Protein AF-A0A451C1B7-F1 (afdb_monomer_lite)

pLDDT: mean 84.0, std 18.1, range [36.78, 98.06]

Structure (mmCIF, N/CA/C/O backbone):
data_AF-A0A451C1B7-F1
#
_entry.id   AF-A0A451C1B7-F1
#
loop_
_atom_site.group_PDB
_atom_site.id
_atom_site.type_symbol
_atom_site.label_atom_id
_atom_site.label_alt_id
_atom_site.label_comp_id
_atom_site.label_asym_id
_atom_site.label_entity_id
_atom_site.label_seq_id
_atom_site.pdbx_PDB_ins_code
_atom_site.Cartn_x
_atom_site.Cartn_y
_atom_site.Cartn_z
_atom_site.occupancy
_atom_site.B_iso_or_equiv
_atom_site.auth_seq_id
_atom_site.auth_comp_id
_atom_site.auth_asym_id
_atom_site.auth_atom_id
_atom_site.pdbx_PDB_model_num
ATOM 1 N N . MET A 1 1 ? -14.399 28.703 -7.011 1.00 40.03 1 MET A N 1
ATOM 2 C CA . MET A 1 1 ? -15.039 27.375 -6.939 1.00 40.03 1 MET A CA 1
ATOM 3 C C . MET A 1 1 ? -14.483 26.691 -5.705 1.00 40.03 1 MET A C 1
ATOM 5 O O . MET A 1 1 ? -13.293 26.418 -5.667 1.00 40.03 1 MET A O 1
ATOM 9 N N . THR A 1 2 ? -15.278 26.561 -4.648 1.00 43.47 2 THR A N 1
ATOM 10 C CA . THR A 1 2 ? -14.879 25.839 -3.434 1.00 43.47 2 THR A CA 1
ATOM 11 C C . THR A 1 2 ? -14.867 24.351 -3.758 1.00 43.47 2 THR A C 1
ATOM 13 O O . THR A 1 2 ? -15.868 23.850 -4.271 1.00 43.47 2 THR A O 1
ATOM 16 N N . ASN A 1 3 ? -13.749 23.661 -3.511 1.00 38.38 3 ASN A N 1
ATOM 17 C CA . ASN A 1 3 ? -13.712 22.203 -3.616 1.00 38.38 3 ASN A CA 1
ATOM 18 C C . ASN A 1 3 ? -14.872 21.617 -2.794 1.00 38.38 3 ASN A C 1
ATOM 20 O O . ASN A 1 3 ? -15.119 22.114 -1.688 1.00 38.38 3 ASN A O 1
ATOM 24 N N . PRO A 1 4 ? -15.593 20.607 -3.313 1.00 42.19 4 PRO A N 1
ATOM 25 C CA . PRO A 1 4 ? -16.589 19.911 -2.513 1.00 42.19 4 PRO A CA 1
ATOM 26 C C . PRO A 1 4 ? -15.931 19.397 -1.221 1.00 42.19 4 PRO A C 1
ATOM 28 O O . PRO A 1 4 ? -14.723 19.124 -1.221 1.00 42.19 4 PRO A O 1
ATOM 31 N N . PRO A 1 5 ? -16.680 19.305 -0.107 1.00 51.19 5 PRO A N 1
ATOM 32 C CA . PRO A 1 5 ? -16.143 18.755 1.130 1.00 51.19 5 PRO A CA 1
ATOM 33 C C . PRO A 1 5 ? -15.523 17.386 0.837 1.00 51.19 5 PRO A C 1
ATOM 35 O O . PRO A 1 5 ? -16.134 16.562 0.159 1.00 51.19 5 PRO A O 1
ATOM 38 N N . LYS A 1 6 ? -14.287 17.175 1.304 1.00 56.12 6 LYS A N 1
ATOM 39 C CA . LYS A 1 6 ? -13.579 15.897 1.172 1.00 56.12 6 LYS A CA 1
ATOM 40 C C . LYS A 1 6 ? -14.436 14.828 1.848 1.00 56.12 6 LYS A C 1
ATOM 42 O O . LYS A 1 6 ? -14.546 14.814 3.073 1.00 56.12 6 LYS A O 1
ATOM 47 N N . GLU A 1 7 ? -15.083 13.982 1.059 1.00 62.75 7 GLU A N 1
ATOM 48 C CA . GLU A 1 7 ? -15.803 12.833 1.587 1.00 62.75 7 GLU A CA 1
ATOM 49 C C . GLU A 1 7 ? -14.757 11.845 2.104 1.00 62.75 7 GLU A C 1
ATOM 51 O O . GLU A 1 7 ? -13.840 11.455 1.375 1.00 62.75 7 GLU A O 1
ATOM 56 N N . PHE A 1 8 ? -14.820 11.519 3.396 1.00 66.81 8 PHE A N 1
ATOM 57 C CA . PHE A 1 8 ? -13.873 10.573 3.963 1.00 66.81 8 PHE A CA 1
ATOM 58 C C . PHE A 1 8 ? -14.128 9.183 3.368 1.00 66.81 8 PHE A C 1
ATOM 60 O O . PHE A 1 8 ? -15.283 8.777 3.228 1.00 66.81 8 PHE A O 1
ATOM 67 N N . PRO A 1 9 ? -13.068 8.434 3.045 1.00 79.56 9 PRO A N 1
ATOM 68 C CA . PRO A 1 9 ? -13.206 7.093 2.511 1.00 79.56 9 PRO A CA 1
ATOM 69 C C . PRO A 1 9 ? -13.891 6.194 3.540 1.00 79.56 9 PRO A C 1
ATOM 71 O O . PRO A 1 9 ? -13.571 6.223 4.732 1.00 79.56 9 PRO A O 1
ATOM 74 N N . SER A 1 10 ? -14.847 5.393 3.076 1.00 90.50 10 S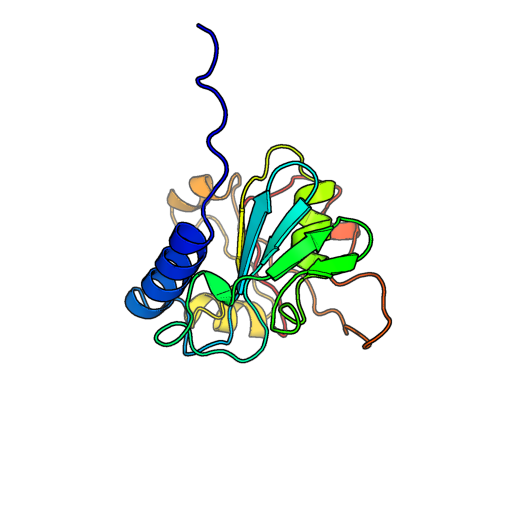ER A N 1
ATOM 75 C CA . SER A 1 10 ? -15.562 4.441 3.921 1.00 90.50 10 SER A CA 1
ATOM 76 C C . SER A 1 10 ? -14.743 3.165 4.118 1.00 90.50 10 SER A C 1
ATOM 78 O O . SER A 1 10 ? -13.900 2.810 3.287 1.00 90.50 10 SER A O 1
ATOM 80 N N . LYS A 1 11 ? -15.005 2.426 5.199 1.00 95.69 11 LYS A N 1
ATOM 81 C CA . LYS A 1 11 ? -14.371 1.117 5.433 1.00 95.69 11 LYS A CA 1
ATOM 82 C C . LYS A 1 11 ? -14.717 0.128 4.314 1.00 95.69 11 LYS A C 1
ATOM 84 O O . LYS A 1 11 ? -13.882 -0.681 3.921 1.00 95.69 11 LYS A O 1
ATOM 89 N N . GLU A 1 12 ? -15.910 0.248 3.744 1.00 96.31 12 GLU A N 1
ATOM 90 C CA . GLU A 1 12 ? -16.381 -0.515 2.592 1.00 96.31 12 GLU A CA 1
ATOM 91 C C . GLU A 1 12 ? -15.508 -0.266 1.355 1.00 96.31 12 GLU A C 1
ATOM 93 O O . GLU A 1 12 ? -15.138 -1.220 0.672 1.00 96.31 12 GLU A O 1
ATOM 98 N N . SER A 1 13 ? -15.107 0.985 1.101 1.00 95.44 13 SER A N 1
ATOM 99 C CA . SER A 1 13 ? -14.241 1.327 -0.039 1.00 95.44 13 SER A CA 1
ATOM 100 C C . SER A 1 13 ? -12.846 0.692 0.062 1.00 95.44 13 SER A C 1
ATOM 102 O O . SER A 1 13 ? -12.268 0.274 -0.948 1.00 95.44 13 SER A O 1
ATOM 104 N N . VAL A 1 14 ? -12.321 0.540 1.286 1.00 96.75 14 VAL A N 1
ATOM 105 C CA . VAL A 1 14 ? -11.053 -0.159 1.547 1.00 96.75 14 VAL A CA 1
ATOM 106 C C . VAL A 1 14 ? -11.196 -1.642 1.200 1.00 96.75 14 VAL A C 1
ATOM 108 O O . VAL A 1 14 ? -10.388 -2.178 0.441 1.00 96.75 14 VAL A O 1
ATOM 111 N N . VAL A 1 15 ? -12.262 -2.291 1.681 1.00 97.06 15 VAL A N 1
ATOM 112 C CA . VAL A 1 15 ? -12.557 -3.702 1.378 1.00 97.06 15 VAL A CA 1
ATOM 113 C C . VAL A 1 15 ? -12.736 -3.925 -0.125 1.00 97.06 15 VAL A C 1
ATOM 115 O O . VAL A 1 15 ? -12.184 -4.874 -0.688 1.00 97.06 15 VAL A O 1
ATOM 118 N N . GLU A 1 16 ? -13.474 -3.046 -0.803 1.00 96.50 16 GLU A N 1
ATOM 119 C CA . GLU A 1 16 ? -13.674 -3.132 -2.249 1.00 96.50 16 GLU A CA 1
ATOM 120 C C . GLU A 1 16 ? -12.350 -3.019 -3.014 1.00 96.50 16 GLU A C 1
ATOM 122 O O . GLU A 1 16 ? -12.102 -3.804 -3.936 1.00 96.50 16 GLU A O 1
ATOM 127 N N . THR A 1 17 ? -11.476 -2.097 -2.600 1.00 96.38 17 THR A N 1
ATOM 128 C CA . THR A 1 17 ? -10.144 -1.913 -3.190 1.00 96.38 17 THR A CA 1
ATOM 129 C C . THR A 1 17 ? -9.303 -3.176 -3.045 1.00 96.38 17 THR A C 1
ATOM 131 O O . THR A 1 17 ? -8.767 -3.669 -4.037 1.00 96.38 17 THR A O 1
ATOM 134 N N . CYS A 1 18 ? -9.257 -3.765 -1.850 1.00 95.88 18 CYS A N 1
ATOM 135 C CA . CYS A 1 18 ? -8.555 -5.019 -1.585 1.00 95.88 18 CYS A CA 1
ATOM 136 C C . CYS A 1 18 ? -9.040 -6.163 -2.489 1.00 95.88 18 CYS A C 1
ATOM 138 O O . CYS A 1 18 ? -8.245 -6.821 -3.165 1.00 95.88 18 CYS A O 1
ATOM 140 N N . ARG A 1 19 ? -10.359 -6.355 -2.595 1.00 95.88 19 ARG A N 1
ATOM 141 C CA . ARG A 1 19 ? -10.941 -7.370 -3.490 1.00 95.88 19 ARG A CA 1
ATOM 142 C C . ARG A 1 19 ? -10.633 -7.077 -4.957 1.00 95.88 19 ARG A C 1
ATOM 144 O O . ARG A 1 19 ? -10.345 -7.993 -5.726 1.00 95.88 19 ARG A O 1
ATOM 151 N N . LYS A 1 20 ? -10.655 -5.806 -5.368 1.00 95.94 20 LYS A N 1
ATOM 152 C CA . LYS A 1 20 ? -10.284 -5.388 -6.727 1.00 95.94 20 LYS A CA 1
ATOM 153 C C . LYS A 1 20 ? -8.815 -5.689 -7.029 1.00 95.94 20 LYS A C 1
ATOM 155 O O . LYS A 1 20 ? -8.532 -6.167 -8.122 1.00 95.94 20 LYS A O 1
ATOM 160 N N . MET A 1 21 ? -7.900 -5.483 -6.079 1.00 94.81 21 MET A N 1
ATOM 161 C CA . MET A 1 21 ? -6.484 -5.842 -6.236 1.00 94.81 21 MET A CA 1
ATOM 162 C C . MET A 1 21 ? -6.300 -7.341 -6.496 1.00 94.81 21 MET A C 1
ATOM 164 O O . MET A 1 21 ? -5.554 -7.703 -7.406 1.00 94.81 21 MET A O 1
ATOM 168 N N . ASN A 1 22 ? -7.016 -8.199 -5.758 1.00 93.12 22 ASN A N 1
ATOM 169 C CA . ASN A 1 22 ? -6.998 -9.647 -5.991 1.00 93.12 22 ASN A CA 1
ATOM 170 C C . ASN A 1 22 ? -7.578 -10.001 -7.371 1.00 93.12 22 ASN A C 1
ATOM 172 O O . ASN A 1 22 ? -6.951 -10.743 -8.124 1.00 93.12 22 ASN A O 1
ATOM 176 N N . ARG A 1 23 ? -8.722 -9.413 -7.759 1.00 94.31 23 ARG A N 1
ATOM 177 C CA . ARG A 1 23 ? -9.331 -9.636 -9.089 1.00 94.31 23 ARG A CA 1
ATOM 178 C C . ARG A 1 23 ? -8.425 -9.222 -10.249 1.00 94.31 23 ARG A C 1
ATOM 180 O O . ARG A 1 23 ? -8.437 -9.874 -11.286 1.00 94.31 23 ARG A O 1
ATOM 187 N N . LEU A 1 24 ? -7.651 -8.149 -10.084 1.00 94.19 24 LEU A N 1
ATOM 188 C CA . LEU A 1 24 ? -6.691 -7.673 -11.086 1.00 94.19 24 LEU A CA 1
ATOM 189 C C . LEU A 1 24 ? -5.380 -8.480 -11.098 1.00 94.19 24 LEU A C 1
ATOM 191 O O . LEU A 1 24 ? -4.498 -8.184 -11.899 1.00 94.19 24 LEU A O 1
ATOM 195 N N . GLY A 1 25 ? -5.221 -9.469 -10.212 1.00 92.25 25 GLY A N 1
ATOM 196 C CA . GLY A 1 25 ? -3.996 -10.262 -10.096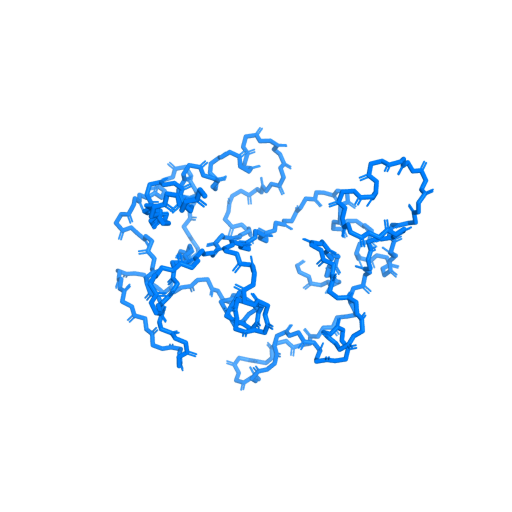 1.00 92.25 25 GLY A CA 1
ATOM 197 C C . GLY A 1 25 ? -2.798 -9.483 -9.542 1.00 92.25 25 GLY A C 1
ATOM 198 O O . GLY A 1 25 ? -1.668 -9.959 -9.638 1.00 92.25 25 GLY A O 1
ATOM 199 N N . LEU A 1 26 ? -3.031 -8.300 -8.960 1.00 91.62 26 LEU A N 1
ATOM 200 C CA . LEU A 1 26 ? -1.991 -7.459 -8.354 1.00 91.62 26 LEU A CA 1
ATOM 201 C C . LEU A 1 26 ? -1.579 -7.960 -6.969 1.00 91.62 26 LEU A C 1
ATOM 203 O O . LEU A 1 26 ? -0.518 -7.603 -6.469 1.00 91.62 26 LEU A O 1
ATOM 207 N N . ASN A 1 27 ? -2.431 -8.763 -6.340 1.00 89.38 27 ASN A N 1
ATOM 208 C CA . ASN A 1 27 ? -2.220 -9.308 -5.013 1.00 89.38 27 ASN A CA 1
ATOM 209 C C . ASN A 1 27 ? -2.754 -10.745 -4.939 1.00 89.38 27 ASN A C 1
ATOM 211 O O . ASN A 1 27 ? -3.658 -11.109 -5.695 1.00 89.38 27 ASN A O 1
ATOM 215 N N . ARG A 1 28 ? -2.202 -11.565 -4.037 1.00 83.12 28 ARG A N 1
ATOM 216 C CA . ARG A 1 28 ? -2.696 -12.922 -3.772 1.00 83.12 28 ARG A CA 1
ATOM 217 C C . ARG A 1 28 ? -3.001 -13.095 -2.289 1.00 83.12 28 ARG A C 1
ATOM 219 O O . ARG A 1 28 ? -2.138 -12.878 -1.446 1.00 83.12 28 ARG A O 1
ATOM 226 N N . GLY A 1 29 ? -4.225 -13.515 -1.972 1.00 83.12 29 GLY A N 1
ATOM 227 C CA . GLY A 1 29 ? -4.666 -13.677 -0.586 1.00 83.12 29 GLY A CA 1
ATOM 228 C C . GLY A 1 29 ? -4.569 -12.360 0.187 1.00 83.12 29 GLY A C 1
ATOM 229 O O . GLY A 1 29 ? -5.133 -11.353 -0.242 1.00 83.12 29 GLY A O 1
ATOM 230 N N . SER A 1 30 ? -3.831 -12.373 1.298 1.00 82.81 30 SER A N 1
ATOM 231 C CA . SER A 1 30 ? -3.689 -11.260 2.247 1.00 82.81 30 SER A CA 1
ATOM 232 C C . SER A 1 30 ? -2.273 -10.660 2.299 1.00 82.81 30 SER A C 1
ATOM 234 O O . SER A 1 30 ? -1.880 -10.142 3.341 1.00 82.81 30 SER A O 1
ATOM 236 N N . SER A 1 31 ? -1.467 -10.793 1.235 1.00 84.50 31 SER A N 1
ATOM 237 C CA . SER A 1 31 ? -0.070 -10.316 1.232 1.00 84.50 31 SER A CA 1
ATOM 238 C C . SER A 1 31 ? 0.066 -8.790 1.173 1.00 84.50 31 SER A C 1
ATOM 240 O O . SER A 1 31 ? 0.989 -8.228 1.745 1.00 84.50 31 SER A O 1
ATOM 242 N N . GLY A 1 32 ? -0.849 -8.113 0.479 1.00 91.75 32 GLY A N 1
ATOM 243 C CA . GLY A 1 32 ? -0.876 -6.657 0.370 1.00 91.75 32 GLY A CA 1
ATOM 244 C C . GLY A 1 32 ? -1.571 -5.981 1.550 1.00 91.75 32 GLY A C 1
ATOM 245 O O . GLY A 1 32 ? -2.021 -6.625 2.496 1.00 91.75 32 GLY A O 1
ATOM 246 N N . ASN A 1 33 ? -1.710 -4.660 1.469 1.00 96.19 33 ASN A N 1
ATOM 247 C CA . ASN A 1 33 ? -2.522 -3.873 2.398 1.00 96.19 33 ASN A CA 1
ATOM 248 C C . ASN A 1 33 ? -2.883 -2.509 1.813 1.00 96.19 33 ASN A C 1
ATOM 250 O O . ASN A 1 33 ? -2.221 -1.992 0.913 1.00 96.19 33 ASN A O 1
ATOM 254 N N . VAL A 1 34 ? -3.960 -1.932 2.336 1.00 97.31 34 VAL A N 1
ATOM 255 C CA . VAL A 1 34 ? -4.470 -0.622 1.924 1.00 97.31 34 VAL A CA 1
ATOM 256 C C . VAL A 1 34 ? -4.632 0.236 3.166 1.00 97.31 34 VAL A C 1
ATOM 258 O O . VAL A 1 34 ? -5.219 -0.216 4.151 1.00 97.31 34 VAL A O 1
ATOM 261 N N . GLY A 1 35 ? -4.118 1.461 3.108 1.00 97.00 35 GLY A N 1
ATOM 262 C CA . GLY A 1 35 ? -4.263 2.462 4.154 1.00 97.00 35 GLY A CA 1
ATOM 263 C C . GLY A 1 35 ? -4.749 3.782 3.578 1.00 97.00 35 GLY A C 1
ATOM 264 O O . GLY A 1 35 ? -4.357 4.166 2.478 1.00 97.00 35 GLY A O 1
ATOM 265 N N . VAL A 1 36 ? -5.648 4.463 4.287 1.00 96.94 36 VAL A N 1
ATOM 266 C CA . VAL A 1 36 ? -6.318 5.661 3.768 1.00 96.94 36 VAL A CA 1
ATOM 267 C C . VAL A 1 36 ? -6.550 6.684 4.872 1.00 96.94 36 VAL A C 1
ATOM 269 O O . VAL A 1 36 ? -6.964 6.324 5.972 1.00 96.94 36 VAL A O 1
ATOM 272 N N . ARG A 1 37 ? -6.306 7.966 4.592 1.00 95.12 37 ARG A N 1
ATOM 273 C CA . ARG A 1 37 ? -6.532 9.071 5.531 1.00 95.12 37 ARG A CA 1
ATOM 274 C C . ARG A 1 37 ? -7.992 9.105 5.995 1.00 95.12 37 ARG A C 1
ATOM 276 O O . ARG A 1 37 ? -8.915 8.998 5.191 1.00 95.12 37 ARG A O 1
ATOM 283 N N . PHE A 1 38 ? -8.202 9.296 7.295 1.00 94.69 38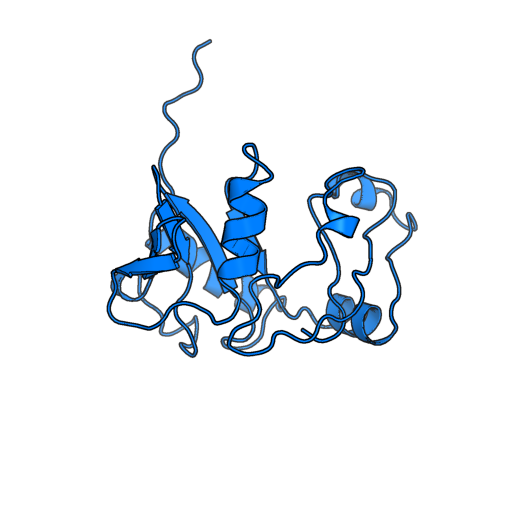 PHE A N 1
ATOM 284 C CA . PHE A 1 38 ? -9.525 9.307 7.914 1.00 94.69 38 PHE A CA 1
ATOM 285 C C . PHE A 1 38 ? -9.582 10.338 9.045 1.00 94.69 38 PHE A C 1
ATOM 287 O O . PHE A 1 38 ? -9.272 10.064 10.203 1.00 94.69 38 PHE A O 1
ATOM 294 N N . GLY A 1 39 ? -9.954 11.572 8.702 1.00 91.62 39 GLY A N 1
ATOM 295 C CA . GLY A 1 39 ? -9.891 12.704 9.624 1.00 91.62 39 GLY A CA 1
ATOM 296 C C . GLY A 1 39 ? -8.457 12.957 10.098 1.00 91.62 39 GLY A C 1
ATOM 297 O O . GLY A 1 39 ? -7.569 13.213 9.288 1.00 91.62 39 GLY A O 1
ATOM 298 N N . LYS A 1 40 ? -8.250 12.885 11.417 1.00 92.19 40 LYS A N 1
ATOM 299 C CA . LYS A 1 40 ? -6.926 12.961 12.066 1.00 92.19 40 LYS A CA 1
ATOM 300 C C . LYS A 1 40 ? -6.205 11.606 12.167 1.00 92.19 40 LYS A C 1
ATOM 302 O O . LYS A 1 40 ? -5.049 11.564 12.572 1.00 92.19 40 LYS A O 1
ATOM 307 N N . ASP A 1 41 ? -6.912 10.533 11.834 1.00 95.50 41 ASP A N 1
ATOM 308 C CA . ASP A 1 41 ? -6.476 9.143 11.901 1.00 95.50 41 ASP A CA 1
ATOM 309 C C . ASP A 1 41 ? -6.265 8.604 10.468 1.00 95.50 41 ASP A C 1
ATOM 311 O O . ASP A 1 41 ? -6.341 9.336 9.474 1.00 95.50 41 ASP A O 1
ATOM 315 N N . PHE A 1 42 ? -6.040 7.300 10.340 1.00 96.88 42 PHE A N 1
ATOM 316 C CA . PHE A 1 42 ? -6.119 6.580 9.074 1.00 96.88 42 PHE A CA 1
ATOM 317 C C . PHE A 1 42 ? -6.785 5.211 9.252 1.00 96.88 42 PHE A C 1
ATOM 319 O O . PHE A 1 42 ? -6.735 4.600 10.319 1.00 96.88 42 PHE A O 1
ATOM 326 N N . LEU A 1 43 ? -7.444 4.734 8.201 1.00 97.94 43 LEU A N 1
ATOM 327 C CA . LEU A 1 43 ? -7.914 3.358 8.089 1.00 97.94 43 LEU A CA 1
ATOM 328 C C . LEU A 1 43 ? -6.782 2.488 7.560 1.00 97.94 43 LEU A C 1
ATOM 330 O O . LEU A 1 43 ? -6.031 2.936 6.698 1.00 97.94 43 LEU A O 1
ATOM 334 N N . ILE A 1 44 ? -6.693 1.242 8.015 1.00 97.69 44 ILE A N 1
ATOM 335 C CA . ILE A 1 44 ? -5.797 0.242 7.437 1.00 97.69 44 ILE A CA 1
ATOM 336 C C . ILE A 1 44 ? -6.412 -1.155 7.492 1.00 97.69 44 ILE A C 1
ATOM 338 O O . ILE A 1 44 ? -7.185 -1.491 8.396 1.00 97.69 44 ILE A O 1
ATOM 342 N N . THR A 1 45 ? -6.058 -1.987 6.517 1.00 97.50 45 THR A N 1
ATOM 343 C CA . THR A 1 45 ? -6.412 -3.407 6.519 1.00 97.50 45 THR A CA 1
ATOM 344 C C . THR A 1 45 ? -5.845 -4.135 7.751 1.00 97.50 45 THR A C 1
ATOM 346 O O . THR A 1 45 ? -4.707 -3.866 8.162 1.00 97.50 45 THR A O 1
ATOM 349 N N . PRO A 1 46 ? -6.601 -5.081 8.332 1.00 97.06 46 PRO A N 1
ATOM 350 C CA . PRO A 1 46 ? -6.133 -5.939 9.414 1.00 97.06 46 PRO A CA 1
ATOM 351 C C . PRO A 1 46 ? -5.060 -6.924 8.931 1.00 97.06 46 PRO A C 1
ATOM 353 O O . PRO A 1 46 ? -4.942 -7.218 7.742 1.00 97.06 46 PRO A O 1
ATOM 356 N N . SER A 1 47 ? -4.280 -7.460 9.867 1.00 94.31 47 SER A N 1
ATOM 357 C CA . SER A 1 47 ? -3.287 -8.496 9.575 1.00 94.31 47 SER A CA 1
ATOM 358 C C . SER A 1 47 ? -3.936 -9.872 9.390 1.00 94.31 47 SER A C 1
ATOM 360 O O . SER A 1 47 ? -4.755 -10.287 10.208 1.00 94.31 47 SER A O 1
ATOM 362 N N . GLY A 1 48 ? -3.527 -10.602 8.348 1.00 89.94 48 GLY A N 1
ATOM 363 C CA . GLY A 1 48 ? -3.807 -12.036 8.194 1.00 89.94 48 GLY A CA 1
ATOM 364 C C . GLY A 1 48 ? -5.244 -12.418 7.823 1.00 89.94 48 GLY A C 1
ATOM 365 O O . GLY A 1 48 ? -5.601 -13.587 7.961 1.00 89.94 48 GLY A O 1
ATOM 366 N N . ILE A 1 49 ? -6.068 -11.473 7.359 1.00 93.31 49 ILE A N 1
ATOM 367 C CA . ILE A 1 49 ? -7.439 -11.750 6.904 1.00 93.31 49 ILE A CA 1
ATOM 368 C C . ILE A 1 49 ? -7.487 -11.772 5.378 1.00 93.31 49 ILE A C 1
ATOM 370 O O . ILE A 1 49 ? -7.026 -10.845 4.713 1.00 93.31 49 ILE A O 1
ATOM 374 N N . ASP A 1 50 ? -8.073 -12.832 4.825 1.00 93.00 50 ASP A N 1
ATOM 375 C CA . ASP A 1 50 ? -8.340 -12.946 3.393 1.00 93.00 50 ASP A CA 1
ATOM 376 C C . ASP A 1 50 ? -9.324 -11.855 2.937 1.00 93.00 50 ASP A C 1
ATOM 378 O O . ASP A 1 50 ? -10.410 -11.704 3.500 1.00 93.00 50 ASP A O 1
ATOM 382 N N . TYR A 1 51 ? -8.962 -11.114 1.890 1.00 92.56 51 TYR A N 1
ATOM 383 C CA . TYR A 1 51 ? -9.760 -10.021 1.338 1.00 92.56 51 TYR A CA 1
ATOM 384 C C . TYR A 1 51 ? -11.157 -10.436 0.874 1.00 92.56 51 TYR A C 1
ATOM 386 O O . TYR A 1 51 ? -12.082 -9.620 0.919 1.00 92.56 51 TYR A O 1
ATOM 394 N N . ASP A 1 52 ? -11.348 -11.689 0.463 1.00 91.75 52 ASP A N 1
ATOM 395 C CA . ASP A 1 52 ? -12.672 -12.162 0.055 1.00 91.75 52 ASP A CA 1
ATOM 396 C C . ASP A 1 52 ? -13.614 -12.306 1.260 1.00 91.75 52 ASP A C 1
ATOM 398 O O . ASP A 1 52 ? -14.816 -12.061 1.141 1.00 91.75 52 ASP A O 1
ATOM 402 N N . ARG A 1 53 ? -13.067 -12.599 2.445 1.00 93.56 53 ARG A N 1
ATOM 403 C CA . ARG A 1 53 ? -13.814 -12.753 3.706 1.00 93.56 53 ARG A CA 1
ATOM 404 C C . ARG A 1 53 ? -13.816 -11.504 4.583 1.00 93.56 53 ARG A C 1
ATOM 406 O O . ARG A 1 53 ? -14.583 -11.449 5.533 1.00 93.56 53 ARG A O 1
ATOM 413 N N . MET A 1 54 ? -12.962 -10.533 4.279 1.00 95.81 54 MET A N 1
ATOM 414 C CA . MET A 1 54 ? -12.837 -9.295 5.038 1.00 95.81 54 MET A CA 1
ATOM 415 C C . MET A 1 54 ? -14.101 -8.440 4.917 1.00 95.81 54 MET A C 1
ATOM 417 O O . MET A 1 54 ? -14.586 -8.176 3.814 1.00 95.81 54 MET A O 1
ATOM 421 N N . GLU A 1 55 ? -14.603 -7.964 6.049 1.00 97.12 55 GLU A N 1
ATOM 422 C CA . GLU A 1 55 ? -15.750 -7.067 6.134 1.00 97.12 55 GLU A CA 1
ATOM 423 C C . GLU A 1 55 ? -15.328 -5.659 6.561 1.00 97.12 55 GLU A C 1
ATOM 425 O O . GLU A 1 55 ? -14.246 -5.434 7.106 1.00 97.12 55 GLU A O 1
ATOM 430 N N . ALA A 1 56 ? -16.209 -4.677 6.358 1.00 96.94 56 ALA A N 1
ATOM 431 C CA . ALA A 1 56 ? -15.948 -3.303 6.781 1.00 96.94 56 ALA A CA 1
ATOM 432 C C . ALA A 1 56 ? -15.655 -3.216 8.291 1.00 96.94 56 ALA A C 1
ATOM 434 O O . ALA A 1 56 ? -14.781 -2.464 8.714 1.00 96.94 56 ALA A O 1
ATOM 435 N N . ALA A 1 57 ? -16.321 -4.033 9.113 1.00 96.88 57 ALA A N 1
ATOM 436 C CA . ALA A 1 57 ? -16.096 -4.087 10.558 1.00 96.88 57 ALA A CA 1
ATOM 437 C C . ALA A 1 57 ? -14.677 -4.547 10.953 1.00 96.88 57 ALA A C 1
ATOM 439 O O . ALA A 1 57 ? -14.236 -4.241 12.064 1.00 96.88 57 ALA A O 1
ATOM 440 N N . ASP A 1 58 ? -13.962 -5.232 10.056 1.00 97.31 58 ASP A N 1
ATOM 441 C CA . ASP A 1 58 ? -12.600 -5.712 10.288 1.00 97.31 58 ASP A CA 1
ATOM 442 C C . ASP A 1 58 ? -11.538 -4.632 10.037 1.00 97.31 58 ASP A C 1
ATOM 444 O O . ASP A 1 58 ? -10.415 -4.751 10.529 1.00 97.31 58 ASP A O 1
ATOM 448 N N . ILE A 1 59 ? -11.884 -3.561 9.310 1.00 97.88 59 ILE A N 1
ATOM 449 C CA . ILE A 1 59 ? -10.968 -2.453 9.021 1.00 97.88 59 ILE A CA 1
ATOM 450 C C . ILE A 1 59 ? -10.601 -1.716 10.310 1.00 97.88 59 ILE A C 1
ATOM 452 O O . ILE A 1 59 ? -11.469 -1.272 11.080 1.00 97.88 59 ILE A O 1
ATOM 456 N N . VAL A 1 60 ? -9.295 -1.550 10.505 1.00 98.06 60 VAL A N 1
ATOM 457 C CA . VAL A 1 60 ? -8.689 -0.979 11.704 1.00 98.06 60 VAL A CA 1
ATOM 458 C C . VAL A 1 60 ? -8.546 0.529 11.535 1.00 98.06 60 VAL A C 1
ATOM 460 O O . VAL A 1 60 ? -8.119 1.006 10.488 1.00 98.06 60 VAL A O 1
ATOM 463 N N . VAL A 1 61 ? -8.902 1.287 12.571 1.00 97.75 61 VAL A N 1
ATOM 464 C CA . VAL A 1 61 ? -8.615 2.725 12.656 1.00 97.75 61 VAL A CA 1
ATOM 465 C C . VAL A 1 61 ? -7.331 2.891 13.454 1.00 97.75 61 VAL A C 1
ATOM 467 O O . VAL A 1 61 ? -7.228 2.346 14.552 1.00 97.75 61 VAL A O 1
ATOM 470 N N . MET A 1 62 ? -6.376 3.649 12.937 1.00 97.31 62 MET A N 1
ATOM 471 C CA . MET A 1 62 ? -5.106 3.938 13.592 1.00 97.31 62 MET A CA 1
ATOM 472 C C . MET A 1 62 ? -4.912 5.439 13.758 1.00 97.31 62 MET A C 1
ATOM 474 O O . MET A 1 62 ? -5.154 6.205 12.828 1.00 97.31 62 MET A O 1
ATOM 478 N N . ASP A 1 63 ? -4.461 5.857 14.935 1.00 95.88 63 ASP A N 1
ATOM 479 C CA . ASP A 1 63 ? -3.940 7.210 15.117 1.00 95.88 63 ASP A CA 1
ATOM 480 C C . ASP A 1 63 ? -2.480 7.300 14.637 1.00 95.88 63 ASP A C 1
ATOM 482 O O . ASP A 1 63 ? -1.824 6.298 14.331 1.00 95.88 63 ASP A O 1
ATOM 486 N N . LEU A 1 64 ? -1.963 8.525 14.541 1.00 91.88 64 LEU A N 1
ATOM 487 C CA . LEU A 1 64 ? -0.599 8.776 14.068 1.00 91.88 64 LEU A CA 1
ATOM 488 C C . LEU A 1 64 ? 0.477 8.418 15.112 1.00 91.88 64 LEU A C 1
ATOM 490 O O . LEU A 1 64 ? 1.643 8.253 14.750 1.00 91.88 64 LEU A O 1
ATOM 494 N N . ASP A 1 65 ? 0.097 8.225 16.376 1.00 91.38 65 ASP A N 1
ATOM 495 C CA . ASP A 1 65 ? 1.002 7.825 17.458 1.00 91.38 65 ASP A CA 1
ATOM 496 C C . ASP A 1 65 ? 1.204 6.296 17.516 1.00 91.38 65 ASP A C 1
ATOM 498 O O . ASP A 1 65 ? 2.118 5.801 18.182 1.00 91.38 65 ASP A O 1
ATOM 502 N N . GLY A 1 66 ? 0.410 5.535 16.753 1.00 90.50 66 GLY A N 1
ATOM 503 C CA . GLY A 1 66 ? 0.487 4.077 16.639 1.00 90.50 66 GLY A CA 1
ATOM 504 C C . GLY A 1 66 ? -0.517 3.321 17.511 1.00 90.50 66 GLY A C 1
ATOM 505 O O . GLY A 1 66 ? -0.470 2.089 17.563 1.00 90.50 66 GLY A O 1
ATOM 506 N N . GLY A 1 67 ? -1.428 4.026 18.181 1.00 95.88 67 GLY A N 1
ATOM 507 C CA . GLY A 1 67 ? -2.618 3.444 18.785 1.00 95.88 67 GLY A CA 1
ATOM 508 C C . GLY A 1 67 ? -3.622 3.006 17.717 1.00 95.88 67 GLY A C 1
ATOM 509 O O . GLY A 1 67 ? -3.678 3.554 16.613 1.00 95.88 67 GLY A O 1
ATOM 510 N N . TYR A 1 68 ? -4.423 1.984 18.028 1.00 97.44 68 TYR A N 1
ATOM 511 C CA . TYR A 1 68 ? -5.431 1.478 17.099 1.00 97.44 68 TYR A CA 1
ATOM 512 C C . TYR A 1 68 ? -6.749 1.113 17.786 1.00 97.44 68 TYR A C 1
ATOM 514 O O . TYR A 1 68 ? -6.804 0.818 18.980 1.00 97.44 68 TYR A O 1
ATOM 522 N N . ARG A 1 69 ? -7.827 1.147 17.000 1.00 96.62 69 ARG A N 1
ATOM 523 C CA . ARG A 1 69 ? -9.200 0.793 17.370 1.00 96.62 69 ARG A CA 1
ATOM 524 C C . ARG A 1 69 ? -9.754 -0.176 16.328 1.00 96.62 69 ARG A C 1
ATOM 526 O O . ARG A 1 69 ? -9.740 0.116 15.132 1.00 96.62 69 ARG A O 1
ATOM 533 N N . GLY A 1 70 ? -10.272 -1.315 16.774 1.00 92.06 70 GLY A N 1
ATOM 534 C CA . GLY A 1 70 ? -10.809 -2.355 15.898 1.00 92.06 70 GLY A CA 1
ATOM 535 C C . GLY A 1 70 ? -10.818 -3.719 16.577 1.00 92.06 70 GLY A C 1
ATOM 536 O O . GLY A 1 70 ? -10.386 -3.851 17.719 1.00 92.06 70 GLY A O 1
ATOM 537 N N . ARG A 1 71 ? -11.328 -4.730 15.870 1.00 93.62 71 ARG A N 1
ATOM 538 C CA . ARG A 1 71 ? -11.379 -6.120 16.360 1.00 93.62 71 ARG A CA 1
ATOM 539 C C . ARG A 1 71 ? -10.056 -6.863 16.189 1.00 93.62 71 ARG A C 1
ATOM 541 O O . ARG A 1 71 ? -9.794 -7.809 16.922 1.00 93.62 71 ARG A O 1
ATOM 548 N N . HIS A 1 72 ? -9.240 -6.422 15.235 1.00 96.25 72 HIS A N 1
ATOM 549 C CA . HIS A 1 72 ? -8.034 -7.116 14.799 1.00 96.25 72 HIS A CA 1
ATOM 550 C C . HIS A 1 72 ? -6.805 -6.234 14.946 1.00 96.25 72 HIS A C 1
ATOM 552 O O . HIS A 1 72 ? -6.901 -5.005 14.963 1.00 96.25 72 HIS A O 1
ATOM 558 N N . ALA A 1 73 ? -5.639 -6.873 14.996 1.00 96.44 73 ALA A N 1
ATOM 559 C CA . ALA A 1 73 ? -4.377 -6.168 14.853 1.00 96.44 73 ALA A CA 1
ATOM 560 C C . ALA A 1 73 ? -4.264 -5.561 13.437 1.00 96.44 73 ALA A C 1
ATOM 562 O O . ALA A 1 73 ? -4.669 -6.211 12.465 1.00 96.44 73 ALA A O 1
ATOM 563 N N . PRO A 1 74 ? -3.699 -4.349 13.292 1.00 96.62 74 PRO A N 1
ATOM 564 C CA . PRO A 1 74 ? -3.448 -3.755 11.979 1.00 96.62 74 PRO A CA 1
ATOM 565 C C . PRO A 1 74 ? -2.392 -4.553 11.202 1.00 96.62 74 PRO A C 1
ATOM 567 O O . PRO A 1 74 ? -1.631 -5.324 11.794 1.00 96.62 74 PRO A O 1
ATOM 570 N N . SER A 1 75 ? -2.309 -4.336 9.883 1.00 95.06 75 SER A N 1
ATOM 571 C CA . SER A 1 75 ? -1.205 -4.850 9.054 1.00 95.06 75 SER A CA 1
ATOM 572 C C . SER A 1 75 ? 0.159 -4.567 9.694 1.00 95.06 75 SER A C 1
ATOM 574 O O . SER A 1 75 ? 0.389 -3.477 10.212 1.00 95.06 75 SER A O 1
ATOM 576 N N . GLY A 1 76 ? 1.097 -5.518 9.611 1.00 91.06 76 GLY A N 1
ATOM 577 C CA . GLY A 1 76 ? 2.466 -5.341 10.113 1.00 91.06 76 GLY A CA 1
ATOM 578 C C . GLY A 1 76 ? 3.224 -4.174 9.465 1.00 91.06 76 GLY A C 1
ATOM 579 O O . GLY A 1 76 ? 4.153 -3.636 10.066 1.00 91.06 76 GLY A O 1
ATOM 580 N N . GLU A 1 77 ? 2.783 -3.734 8.286 1.00 92.19 77 GLU A N 1
ATOM 581 C CA . GLU A 1 77 ? 3.399 -2.664 7.496 1.00 92.19 77 GLU A CA 1
ATOM 582 C C . GLU A 1 77 ? 2.781 -1.281 7.761 1.00 92.19 77 GLU A C 1
ATOM 584 O O . GLU A 1 77 ? 3.062 -0.316 7.051 1.00 92.19 77 GLU A O 1
ATOM 589 N N . TRP A 1 78 ? 1.960 -1.134 8.807 1.00 94.00 78 TRP A N 1
ATOM 590 C CA . TRP A 1 78 ? 1.245 0.115 9.091 1.00 94.00 78 TRP A CA 1
ATOM 591 C C . TRP A 1 78 ? 2.145 1.349 9.245 1.00 94.00 78 TRP A C 1
ATOM 593 O O . TRP A 1 78 ? 1.715 2.453 8.909 1.00 94.00 78 TRP A O 1
ATOM 603 N N . ARG A 1 79 ? 3.394 1.199 9.724 1.00 92.31 79 ARG A N 1
ATOM 604 C CA . ARG A 1 79 ? 4.294 2.359 9.887 1.00 92.31 79 ARG A CA 1
ATOM 605 C C . AR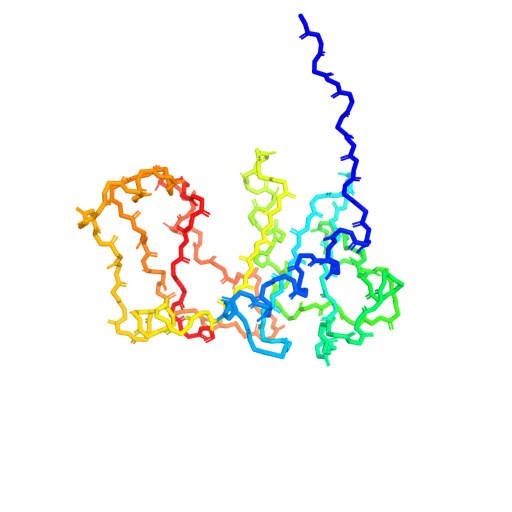G A 1 79 ? 4.678 2.957 8.539 1.00 92.31 79 ARG A C 1
ATOM 607 O O . ARG A 1 79 ? 4.762 4.171 8.453 1.00 92.31 79 ARG A O 1
ATOM 614 N N . MET A 1 80 ? 4.818 2.141 7.489 1.00 90.88 80 MET A N 1
ATOM 615 C CA . MET A 1 80 ? 5.056 2.638 6.129 1.00 90.88 80 MET A CA 1
ATOM 616 C C . MET A 1 80 ? 3.907 3.541 5.669 1.00 90.88 80 MET A C 1
ATOM 618 O O . MET A 1 80 ? 4.145 4.641 5.179 1.00 90.88 80 MET A O 1
ATOM 622 N N . HIS A 1 81 ? 2.660 3.106 5.880 1.00 94.19 81 HIS A N 1
ATOM 623 C CA . HIS A 1 81 ? 1.470 3.898 5.545 1.00 94.19 81 HIS A CA 1
ATOM 624 C C . HIS A 1 81 ? 1.433 5.206 6.329 1.00 94.19 81 HIS A C 1
ATOM 626 O O . HIS A 1 81 ? 1.273 6.269 5.733 1.00 94.19 81 HIS A O 1
ATOM 632 N N . ARG A 1 82 ? 1.635 5.144 7.651 1.00 94.81 82 ARG A N 1
ATOM 633 C CA . ARG A 1 82 ? 1.691 6.333 8.508 1.00 94.81 82 ARG A CA 1
ATOM 634 C C . ARG A 1 82 ? 2.778 7.303 8.043 1.00 94.81 82 ARG A C 1
ATOM 636 O O . ARG A 1 82 ? 2.504 8.492 7.910 1.00 94.81 82 ARG A O 1
ATOM 643 N N . ASP A 1 83 ? 3.996 6.824 7.816 1.00 92.31 83 ASP A N 1
ATOM 644 C CA . ASP A 1 83 ? 5.145 7.672 7.486 1.00 92.31 83 ASP A CA 1
ATOM 645 C C . ASP A 1 83 ? 4.936 8.380 6.139 1.00 92.31 83 ASP A C 1
ATOM 647 O O . ASP A 1 83 ? 5.205 9.575 6.028 1.00 92.31 83 ASP A O 1
ATOM 651 N N . ILE A 1 84 ? 4.348 7.692 5.154 1.00 90.50 84 ILE A N 1
ATOM 652 C CA . ILE A 1 84 ? 3.944 8.299 3.879 1.00 90.50 84 ILE A CA 1
ATOM 653 C C . ILE A 1 84 ? 2.842 9.345 4.096 1.00 90.50 84 ILE A C 1
ATOM 655 O O . ILE A 1 84 ? 2.999 10.489 3.679 1.00 90.50 84 ILE A O 1
ATOM 659 N N . LEU A 1 85 ? 1.747 8.990 4.776 1.00 92.19 85 LEU A N 1
ATOM 660 C CA . LEU A 1 85 ? 0.594 9.882 4.978 1.00 92.19 85 LEU A CA 1
ATOM 661 C C . LEU A 1 85 ? 0.923 11.122 5.828 1.00 92.19 85 LEU A C 1
ATOM 663 O O . LEU A 1 85 ? 0.228 12.136 5.733 1.00 92.19 85 LEU A O 1
ATOM 667 N N . THR A 1 86 ? 1.937 11.039 6.690 1.00 91.25 86 THR A N 1
ATOM 668 C CA . THR A 1 86 ? 2.393 12.154 7.539 1.00 91.25 86 THR A CA 1
ATOM 669 C C . THR A 1 86 ? 3.408 13.042 6.832 1.00 91.25 86 THR A C 1
ATOM 671 O O . THR A 1 86 ? 3.363 14.258 7.002 1.00 91.25 86 THR A O 1
ATOM 674 N N . THR A 1 87 ? 4.291 12.453 6.025 1.00 90.25 87 THR A N 1
ATOM 675 C CA . THR A 1 87 ? 5.333 13.181 5.285 1.00 90.25 87 THR A CA 1
ATOM 676 C C . THR A 1 87 ? 4.772 13.859 4.032 1.00 90.25 87 THR A C 1
ATOM 678 O O . THR A 1 87 ? 5.200 14.958 3.687 1.00 90.25 87 THR A O 1
ATOM 681 N N . HIS A 1 88 ? 3.779 13.239 3.386 1.00 86.88 88 HIS A N 1
ATOM 682 C CA . HIS A 1 88 ? 3.161 13.696 2.141 1.00 86.88 88 HIS A CA 1
ATOM 683 C C . HIS A 1 88 ? 1.688 14.045 2.379 1.00 86.88 88 HIS A C 1
ATOM 685 O O . HIS A 1 88 ? 0.795 13.200 2.277 1.00 86.88 88 HIS A O 1
ATOM 691 N N . GLY A 1 89 ? 1.424 15.302 2.747 1.00 87.50 89 GLY A N 1
ATOM 692 C CA . GLY A 1 89 ? 0.084 15.782 3.111 1.00 87.50 89 GLY A CA 1
ATOM 693 C C . GLY A 1 89 ? -0.938 15.745 1.968 1.00 87.50 89 GLY A C 1
ATOM 694 O O . GLY A 1 89 ? -2.141 15.754 2.219 1.00 87.50 89 GLY A O 1
ATOM 695 N N . GLU A 1 90 ? -0.471 15.682 0.724 1.00 88.12 90 GLU A N 1
ATOM 696 C CA . GLU A 1 90 ? -1.272 15.512 -0.486 1.00 88.12 90 GLU A CA 1
ATOM 697 C C . GLU A 1 90 ? -1.707 14.060 -0.739 1.00 88.12 90 GLU A C 1
ATOM 699 O O . GLU A 1 90 ? -2.635 13.825 -1.516 1.00 88.12 90 GLU A O 1
ATOM 704 N N . VAL A 1 91 ? -1.052 13.084 -0.101 1.00 90.88 91 VAL A N 1
ATOM 705 C CA . VAL A 1 91 ? -1.381 11.664 -0.247 1.00 90.88 91 VAL A CA 1
ATOM 706 C C . VAL A 1 91 ? -2.566 11.326 0.649 1.00 90.88 91 VAL A C 1
ATOM 708 O O . VAL A 1 91 ? -2.545 11.534 1.865 1.00 90.88 91 VAL A O 1
ATOM 711 N N . GLU A 1 92 ? -3.604 10.762 0.035 1.00 93.00 92 GLU A N 1
ATOM 712 C CA . GLU A 1 92 ? -4.828 10.351 0.728 1.00 93.00 92 GLU A CA 1
ATOM 713 C C . GLU A 1 92 ? -4.910 8.844 0.950 1.00 93.00 92 GLU A C 1
ATOM 715 O O . GLU A 1 92 ? -5.560 8.409 1.896 1.00 93.00 92 GLU A O 1
ATOM 720 N N . ALA A 1 93 ? -4.256 8.049 0.104 1.00 94.88 93 ALA A N 1
ATOM 721 C CA . ALA A 1 93 ? -4.304 6.595 0.143 1.00 94.88 93 ALA A CA 1
ATOM 722 C C . ALA A 1 93 ? -2.948 5.995 -0.226 1.00 94.88 93 ALA A C 1
ATOM 724 O O . ALA A 1 93 ? -2.236 6.522 -1.081 1.00 94.88 93 ALA A O 1
ATOM 725 N N . VAL A 1 94 ? -2.632 4.858 0.381 1.00 95.44 94 VAL A N 1
ATOM 726 C CA . VAL A 1 94 ? -1.448 4.053 0.101 1.00 95.44 94 VAL A CA 1
ATOM 727 C C . VAL A 1 94 ? -1.902 2.621 -0.153 1.00 95.44 94 VAL A C 1
ATOM 729 O O . VAL A 1 94 ? -2.678 2.043 0.611 1.00 95.44 94 VAL A O 1
ATOM 732 N N . VAL A 1 95 ? -1.419 2.045 -1.251 1.00 95.81 95 VAL A N 1
ATOM 733 C CA . VAL A 1 95 ? -1.689 0.661 -1.639 1.00 95.81 95 VAL A CA 1
ATOM 734 C C . VAL A 1 95 ? -0.363 -0.076 -1.719 1.00 95.81 95 VAL A C 1
ATOM 736 O O . VAL A 1 95 ? 0.507 0.286 -2.507 1.00 95.81 95 VAL A O 1
ATOM 739 N N . HIS A 1 96 ? -0.226 -1.126 -0.920 1.00 94.69 96 HIS A N 1
ATOM 740 C CA . HIS A 1 96 ? 0.898 -2.047 -0.966 1.00 94.69 96 HIS A CA 1
ATOM 741 C C . HIS A 1 96 ? 0.445 -3.390 -1.544 1.00 94.69 96 HIS A C 1
ATOM 743 O O . HIS A 1 96 ? -0.614 -3.911 -1.187 1.00 94.69 96 HIS A O 1
ATOM 749 N N . SER A 1 97 ? 1.236 -3.955 -2.453 1.00 93.69 97 SER A N 1
ATOM 750 C CA . SER A 1 97 ? 0.907 -5.208 -3.133 1.00 93.69 97 SER A CA 1
ATOM 751 C C . SER A 1 97 ? 2.158 -5.962 -3.554 1.00 93.69 97 SER A C 1
ATOM 753 O O . SER A 1 97 ? 3.194 -5.350 -3.813 1.00 93.69 97 SER A O 1
ATOM 755 N N . HIS A 1 98 ? 2.032 -7.280 -3.692 1.00 91.25 98 HIS A N 1
ATOM 756 C CA . HIS A 1 98 ? 3.094 -8.171 -4.167 1.00 91.25 98 HIS A CA 1
ATOM 757 C C . HIS A 1 98 ? 2.806 -8.622 -5.603 1.00 91.25 98 HIS A C 1
ATOM 759 O O . HIS A 1 98 ? 2.640 -9.808 -5.894 1.00 91.25 98 HIS A O 1
ATOM 765 N N . SER A 1 99 ? 2.670 -7.652 -6.510 1.00 92.81 99 SER A N 1
ATOM 766 C CA . SER A 1 99 ? 2.440 -7.929 -7.931 1.00 92.81 99 SER A CA 1
ATOM 767 C C . SER A 1 99 ? 3.642 -8.652 -8.538 1.00 92.81 99 SER A C 1
ATOM 769 O O . SER A 1 99 ? 4.775 -8.191 -8.409 1.00 92.81 99 SER A O 1
ATOM 771 N N . LEU A 1 100 ? 3.390 -9.751 -9.257 1.00 92.50 100 LEU A N 1
ATOM 772 C CA . LEU A 1 100 ? 4.413 -10.686 -9.740 1.00 92.50 100 LEU A CA 1
ATOM 773 C C . LEU A 1 100 ? 5.604 -9.999 -10.431 1.00 92.50 100 LEU A C 1
ATOM 775 O O . LEU A 1 100 ? 6.754 -10.259 -10.085 1.00 92.50 100 LEU A O 1
ATOM 779 N N . TYR A 1 101 ? 5.340 -9.118 -11.399 1.00 93.94 101 TYR A N 1
ATOM 780 C CA . TYR A 1 101 ? 6.399 -8.466 -12.177 1.00 93.94 101 TYR A CA 1
ATOM 781 C C . TYR A 1 101 ? 7.154 -7.403 -11.369 1.00 93.94 101 TYR A C 1
ATOM 783 O O . TYR A 1 101 ? 8.373 -7.289 -11.492 1.00 93.94 101 TYR A O 1
ATOM 791 N N . CYS A 1 102 ? 6.450 -6.660 -10.511 1.00 93.25 102 CYS A N 1
ATOM 792 C CA . CYS A 1 102 ? 7.055 -5.669 -9.622 1.00 93.25 102 CYS A CA 1
ATOM 793 C C . CYS A 1 102 ? 7.976 -6.344 -8.601 1.00 93.25 102 CYS A C 1
ATOM 795 O O . CYS A 1 102 ? 9.127 -5.940 -8.449 1.00 93.25 102 CYS A O 1
ATOM 797 N N . THR A 1 103 ? 7.500 -7.416 -7.963 1.00 91.94 103 THR A N 1
ATOM 798 C CA . THR A 1 103 ? 8.282 -8.211 -7.012 1.00 91.94 103 THR A CA 1
ATOM 799 C C . THR A 1 103 ? 9.487 -8.856 -7.693 1.00 91.94 103 THR A C 1
ATOM 801 O O . THR A 1 103 ? 10.587 -8.809 -7.149 1.00 91.94 103 THR A O 1
ATOM 804 N N . ALA A 1 104 ? 9.336 -9.385 -8.914 1.00 94.38 104 ALA A N 1
ATOM 805 C CA . ALA A 1 104 ? 10.461 -9.937 -9.667 1.00 94.38 104 ALA A CA 1
ATOM 806 C C . ALA A 1 104 ? 11.567 -8.894 -9.903 1.00 94.38 104 ALA A C 1
ATOM 808 O O . ALA A 1 104 ? 12.739 -9.186 -9.671 1.00 94.38 104 ALA A O 1
ATOM 809 N N . LEU A 1 105 ? 11.222 -7.670 -10.315 1.00 94.44 105 LEU A N 1
ATOM 810 C CA . LEU A 1 105 ? 12.200 -6.588 -10.491 1.00 94.44 105 LEU A CA 1
ATOM 811 C C . LEU A 1 105 ? 12.827 -6.144 -9.166 1.00 94.44 105 LEU A C 1
ATOM 813 O O . LEU A 1 105 ? 14.040 -5.929 -9.107 1.00 94.44 105 LEU A O 1
ATOM 817 N N . ALA A 1 106 ? 12.024 -6.068 -8.105 1.00 91.62 106 ALA A N 1
ATOM 818 C CA . ALA A 1 106 ? 12.493 -5.709 -6.776 1.00 91.62 106 ALA A CA 1
ATOM 819 C C . ALA A 1 106 ? 13.503 -6.727 -6.225 1.00 91.62 106 ALA A C 1
ATOM 821 O O . ALA A 1 106 ? 14.543 -6.339 -5.710 1.00 91.62 106 ALA A O 1
ATOM 822 N N . ILE A 1 107 ? 13.277 -8.031 -6.411 1.00 92.50 107 ILE A N 1
ATOM 823 C CA . ILE A 1 107 ? 14.246 -9.074 -6.025 1.00 92.50 107 ILE A CA 1
ATOM 824 C C . ILE A 1 107 ? 15.603 -8.872 -6.724 1.00 92.50 107 ILE A C 1
ATOM 826 O O . ILE A 1 107 ? 16.647 -9.137 -6.135 1.00 92.50 107 ILE A O 1
ATOM 830 N N . HIS A 1 108 ? 15.607 -8.353 -7.956 1.00 94.19 108 HIS A N 1
ATOM 831 C CA . HIS A 1 108 ? 16.836 -8.044 -8.694 1.00 94.19 108 HIS A CA 1
ATOM 832 C C . HIS A 1 108 ? 17.441 -6.673 -8.345 1.00 94.19 108 HIS A C 1
ATOM 834 O O . HIS A 1 108 ? 18.455 -6.302 -8.939 1.00 94.19 108 HIS A O 1
ATOM 840 N N . GLY A 1 109 ? 16.824 -5.898 -7.446 1.00 91.19 109 GLY A N 1
ATOM 841 C CA . GLY A 1 109 ? 17.250 -4.536 -7.117 1.00 91.19 109 GLY A CA 1
ATOM 842 C C . GLY A 1 109 ? 17.177 -3.574 -8.306 1.00 91.19 109 GLY A C 1
ATOM 843 O O . GLY A 1 109 ? 18.013 -2.680 -8.425 1.00 91.19 109 GLY A O 1
ATOM 844 N N . ARG A 1 110 ? 16.234 -3.784 -9.237 1.00 92.44 110 ARG A N 1
ATOM 845 C CA . ARG A 1 110 ? 16.140 -3.008 -10.482 1.00 92.44 110 ARG A CA 1
ATOM 846 C C . ARG A 1 110 ? 14.987 -2.011 -10.445 1.00 92.44 110 ARG A C 1
ATOM 848 O O . ARG A 1 110 ? 13.832 -2.405 -10.307 1.00 92.44 110 ARG A O 1
ATOM 855 N N . SER A 1 111 ? 15.299 -0.733 -10.657 1.00 93.62 111 SER A N 1
ATOM 856 C CA . SER A 1 111 ? 14.306 0.300 -10.982 1.00 93.62 111 SER A CA 1
ATOM 857 C C . SER A 1 111 ? 13.697 0.068 -12.372 1.00 93.62 111 SER A C 1
ATOM 859 O O . SER A 1 111 ? 14.313 -0.575 -13.227 1.00 93.62 111 SER A O 1
ATOM 861 N N . ILE A 1 112 ? 12.508 0.622 -12.622 1.00 95.00 112 ILE A N 1
ATOM 862 C CA . ILE A 1 112 ? 11.867 0.610 -13.949 1.00 95.00 112 ILE A CA 1
ATOM 863 C C . ILE A 1 112 ? 12.231 1.911 -14.677 1.00 95.00 112 ILE A C 1
ATOM 865 O O . ILE A 1 112 ? 11.761 2.964 -14.250 1.00 95.00 112 ILE A O 1
ATOM 869 N N . PRO A 1 113 ? 13.033 1.883 -15.759 1.00 95.19 113 PRO A N 1
ATOM 870 C CA . PRO A 1 113 ? 13.334 3.081 -16.542 1.00 95.19 113 PRO A CA 1
ATOM 871 C C . PRO A 1 113 ? 12.161 3.487 -17.451 1.00 95.19 113 PRO A C 1
ATOM 873 O O . PRO A 1 113 ? 11.237 2.704 -17.677 1.00 95.19 113 PRO A O 1
ATOM 876 N N . ALA A 1 114 ? 12.221 4.691 -18.032 1.00 96.06 114 ALA A N 1
ATOM 877 C CA . ALA A 1 114 ? 11.259 5.203 -19.017 1.00 96.06 114 ALA A CA 1
ATOM 878 C C . ALA A 1 114 ? 11.293 4.458 -20.369 1.00 96.06 114 ALA A C 1
ATOM 880 O O . ALA A 1 114 ? 11.625 5.023 -21.407 1.00 96.06 114 ALA A O 1
ATOM 881 N N . ILE A 1 115 ? 10.914 3.182 -20.364 1.00 96.06 115 ILE A N 1
ATOM 882 C CA . ILE A 1 115 ? 10.767 2.347 -21.568 1.00 96.06 115 ILE A CA 1
ATOM 883 C C . ILE A 1 115 ? 9.372 2.457 -22.194 1.00 96.06 115 ILE A C 1
ATOM 885 O O . ILE A 1 115 ? 9.152 1.989 -23.306 1.00 96.06 115 ILE A O 1
ATOM 889 N N . HIS A 1 116 ? 8.423 3.070 -21.481 1.00 97.06 116 HIS A N 1
ATOM 890 C CA . HIS A 1 116 ? 7.066 3.326 -21.951 1.00 97.06 116 HIS A CA 1
ATOM 891 C C . HIS A 1 116 ? 6.548 4.647 -21.368 1.00 97.06 116 HIS A C 1
ATOM 893 O O . HIS A 1 116 ? 6.762 4.928 -20.189 1.00 97.06 116 HIS A O 1
ATOM 899 N N . TYR A 1 117 ? 5.832 5.447 -22.165 1.00 95.44 117 TYR A N 1
ATOM 900 C CA . TYR A 1 117 ? 5.427 6.813 -21.789 1.00 95.44 117 TYR A CA 1
ATOM 901 C C . TYR A 1 117 ? 4.536 6.878 -20.536 1.00 95.44 117 TYR A C 1
ATOM 903 O O . TYR A 1 117 ? 4.549 7.874 -19.816 1.00 95.44 11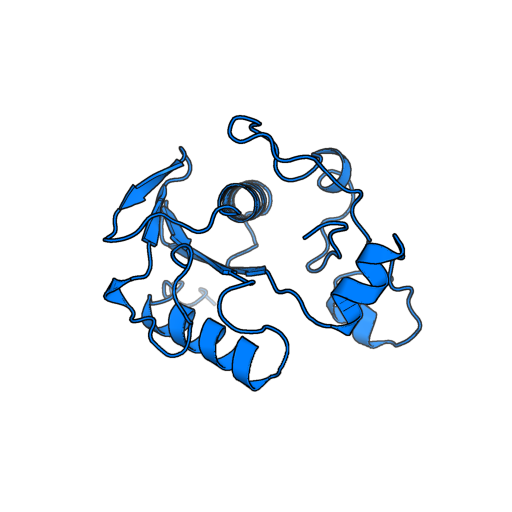7 TYR A O 1
ATOM 911 N N . LEU A 1 118 ? 3.793 5.803 -20.240 1.00 95.50 118 LEU A N 1
ATOM 912 C CA . LEU A 1 118 ? 2.945 5.703 -19.044 1.00 95.50 118 LEU A CA 1
ATOM 913 C C . LEU A 1 118 ? 3.725 5.808 -17.723 1.00 95.50 118 LEU A C 1
ATOM 915 O O . LEU A 1 118 ? 3.108 6.071 -16.696 1.00 95.50 118 LEU A O 1
ATOM 919 N N . ILE A 1 119 ? 5.059 5.685 -17.739 1.00 93.31 119 ILE A N 1
ATOM 920 C CA . ILE A 1 119 ? 5.913 5.960 -16.572 1.00 93.31 119 ILE A CA 1
ATOM 921 C C . ILE A 1 119 ? 5.682 7.369 -16.000 1.00 93.31 119 ILE A C 1
ATOM 923 O O . ILE A 1 119 ? 5.795 7.568 -14.795 1.00 93.31 119 ILE A O 1
ATOM 927 N N . ALA A 1 120 ? 5.274 8.331 -16.839 1.00 91.94 120 ALA A N 1
ATOM 928 C 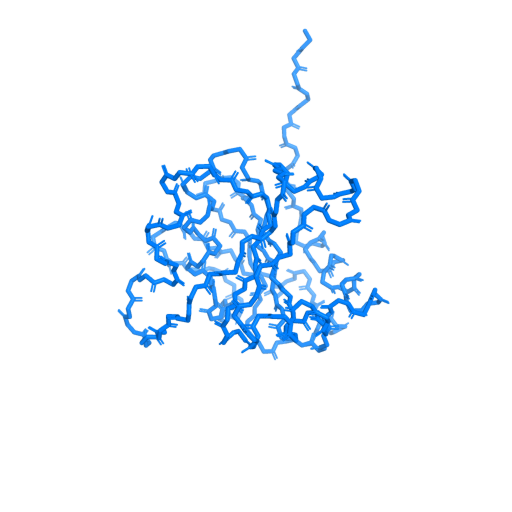CA . ALA A 1 120 ? 4.988 9.699 -16.419 1.00 91.94 120 ALA A CA 1
ATOM 929 C C . ALA A 1 120 ? 3.846 9.781 -15.390 1.00 91.94 120 ALA A C 1
ATOM 931 O O . ALA A 1 120 ? 3.833 10.693 -14.565 1.00 91.94 120 ALA A O 1
ATOM 932 N N . LEU A 1 121 ? 2.926 8.804 -15.375 1.00 90.62 121 LEU A N 1
ATOM 933 C CA . LEU A 1 121 ? 1.871 8.709 -14.358 1.00 90.62 121 LEU A CA 1
ATOM 934 C C . LEU A 1 121 ? 2.431 8.463 -12.947 1.00 90.62 121 LEU A C 1
ATOM 936 O O . LEU A 1 121 ? 1.754 8.757 -11.963 1.00 90.62 121 LEU A O 1
ATOM 940 N N . ALA A 1 122 ? 3.668 7.966 -12.837 1.00 88.00 122 ALA A N 1
ATOM 941 C CA . ALA A 1 122 ? 4.364 7.815 -11.563 1.00 88.00 122 ALA A CA 1
ATOM 942 C C . ALA A 1 122 ? 5.014 9.117 -11.050 1.00 88.00 122 ALA A C 1
ATOM 944 O O . ALA A 1 122 ? 5.640 9.122 -9.989 1.00 88.00 122 ALA A O 1
ATOM 945 N N . GLY A 1 123 ? 4.871 10.225 -11.790 1.00 87.06 123 GLY A N 1
ATOM 946 C CA . GLY A 1 123 ? 5.441 11.526 -11.435 1.00 87.06 123 GLY A CA 1
ATOM 947 C C . GLY A 1 123 ? 6.919 11.678 -11.806 1.00 87.06 123 GLY A C 1
ATOM 948 O O . GLY A 1 123 ? 7.622 12.493 -11.212 1.00 87.06 123 GLY A O 1
ATOM 949 N N . GLY A 1 124 ? 7.425 10.889 -12.760 1.00 88.44 124 GLY A N 1
ATOM 950 C CA . GLY A 1 124 ? 8.840 10.899 -13.127 1.00 88.44 124 GLY A CA 1
ATOM 951 C C . GLY A 1 124 ? 9.175 10.166 -14.422 1.00 88.44 124 GLY A C 1
ATOM 952 O O . GLY A 1 124 ? 8.306 9.839 -15.225 1.00 88.44 124 GLY A O 1
ATOM 953 N N . ASN A 1 125 ? 10.470 9.918 -14.612 1.00 92.50 125 ASN A N 1
ATOM 954 C CA . ASN A 1 125 ? 11.046 9.149 -15.718 1.00 92.50 125 ASN A CA 1
ATOM 955 C C . ASN A 1 125 ? 11.530 7.750 -15.286 1.00 92.50 125 ASN A C 1
ATOM 957 O O . ASN A 1 125 ? 12.156 7.044 -16.077 1.00 92.50 125 ASN A O 1
ATOM 961 N N . ASP A 1 126 ? 11.255 7.350 -14.047 1.00 92.69 126 ASP A N 1
ATOM 962 C CA . ASP A 1 126 ? 11.546 6.023 -13.522 1.00 92.69 126 ASP A CA 1
ATOM 963 C C . ASP A 1 126 ? 10.643 5.677 -12.324 1.00 92.69 126 ASP A C 1
ATOM 965 O O . ASP A 1 126 ? 10.021 6.556 -11.721 1.00 92.69 126 ASP A O 1
ATOM 969 N N . ILE A 1 127 ? 10.583 4.388 -11.982 1.00 93.38 127 ILE A N 1
ATOM 970 C CA . ILE A 1 127 ? 10.077 3.902 -10.690 1.00 93.38 127 ILE A CA 1
ATOM 971 C C . ILE A 1 127 ? 11.260 3.327 -9.919 1.00 93.38 127 ILE A C 1
ATOM 973 O O . ILE A 1 127 ? 11.809 2.286 -10.298 1.00 93.38 127 ILE A O 1
ATOM 977 N N . SER A 1 128 ? 11.626 4.005 -8.834 1.00 90.69 128 SER A N 1
ATOM 978 C CA . SER A 1 128 ? 12.776 3.667 -8.003 1.00 90.69 128 SER A CA 1
ATOM 979 C C . SER A 1 128 ? 12.598 2.330 -7.287 1.00 90.69 128 SER A C 1
ATOM 981 O O . SER A 1 128 ? 11.525 2.029 -6.760 1.00 90.69 128 SER A O 1
ATOM 983 N N . CYS A 1 129 ? 13.676 1.550 -7.215 1.00 90.44 129 CYS A N 1
ATOM 984 C CA . CYS A 1 129 ? 13.769 0.376 -6.359 1.00 90.44 129 CYS A CA 1
ATOM 985 C C . CYS A 1 129 ? 14.464 0.736 -5.040 1.00 90.44 129 CYS A C 1
ATOM 987 O O . CYS A 1 129 ? 15.644 1.085 -5.020 1.00 90.44 129 CYS A O 1
ATOM 989 N N . VAL A 1 130 ? 13.710 0.691 -3.943 1.00 87.62 130 VAL A N 1
ATOM 990 C CA . VAL A 1 130 ? 14.180 1.028 -2.599 1.00 87.62 130 VAL A CA 1
ATOM 991 C C . VAL A 1 130 ? 14.931 -0.172 -2.012 1.00 87.62 130 VAL A C 1
ATOM 993 O O . VAL A 1 130 ? 14.370 -1.274 -1.998 1.00 87.62 130 VAL A O 1
ATOM 996 N N . PRO A 1 131 ? 16.172 0.022 -1.516 1.00 82.44 131 PRO A N 1
ATOM 997 C CA . PRO A 1 131 ? 16.961 -1.040 -0.904 1.00 82.44 131 PRO A CA 1
ATOM 998 C C . PRO A 1 131 ? 16.276 -1.688 0.297 1.00 82.44 131 PRO A C 1
ATOM 1000 O O . PRO A 1 131 ? 15.497 -1.057 1.011 1.00 82.44 131 PRO A O 1
ATOM 1003 N N . TYR A 1 132 ? 16.640 -2.942 0.550 1.00 79.12 132 TYR A N 1
ATOM 1004 C CA . TYR A 1 132 ? 16.037 -3.753 1.595 1.00 79.12 132 TYR A CA 1
ATOM 1005 C C . TYR A 1 132 ? 16.350 -3.150 2.955 1.00 79.12 132 TYR A C 1
ATOM 1007 O O . TYR A 1 132 ? 17.507 -2.845 3.257 1.00 79.12 132 TYR A O 1
ATOM 1015 N N . CYS A 1 133 ? 15.329 -3.025 3.793 1.00 71.50 133 CYS A N 1
ATOM 1016 C CA . CYS A 1 133 ? 15.501 -2.658 5.185 1.00 71.50 133 CYS A CA 1
ATOM 1017 C C . CYS A 1 133 ? 14.949 -3.758 6.088 1.00 71.50 133 CYS A C 1
ATOM 1019 O O . CYS A 1 133 ? 13.820 -4.224 5.932 1.00 71.50 133 CYS A O 1
ATOM 1021 N N . TYR A 1 134 ? 15.750 -4.153 7.073 1.00 58.91 134 TYR A N 1
ATOM 1022 C CA . TYR A 1 134 ? 15.305 -5.080 8.100 1.00 58.91 134 TYR A CA 1
ATOM 1023 C C . TYR A 1 134 ? 14.346 -4.349 9.043 1.00 58.91 134 TYR A C 1
ATOM 1025 O O . TYR A 1 134 ? 14.764 -3.471 9.801 1.00 58.91 134 TYR A O 1
ATOM 1033 N N . VAL A 1 135 ? 13.066 -4.720 9.031 1.00 53.81 135 VAL A N 1
ATOM 1034 C CA . VAL A 1 135 ? 12.123 -4.263 10.055 1.00 53.81 135 VAL A CA 1
ATOM 1035 C C . VAL A 1 135 ? 12.324 -5.147 11.282 1.00 53.81 135 VAL A C 1
ATOM 1037 O O . VAL A 1 135 ? 11.733 -6.219 11.412 1.00 53.81 135 VAL A O 1
ATOM 1040 N N . LEU A 1 136 ? 13.193 -4.727 12.204 1.00 47.25 136 LEU A N 1
ATOM 1041 C CA . LEU A 1 136 ? 13.174 -5.319 13.540 1.00 47.25 136 LEU A CA 1
ATOM 1042 C C . LEU A 1 136 ? 11.803 -5.007 14.147 1.00 47.25 136 LEU A C 1
ATOM 1044 O O . LEU A 1 136 ? 11.286 -3.907 13.986 1.00 47.25 136 LEU A O 1
ATOM 1048 N N . ARG A 1 137 ? 11.215 -5.948 14.892 1.00 42.94 137 ARG A N 1
ATOM 1049 C CA . ARG A 1 137 ? 9.874 -5.814 15.505 1.00 42.94 137 ARG A CA 1
ATOM 1050 C C . ARG A 1 137 ? 9.684 -4.522 16.339 1.00 42.94 137 ARG A C 1
ATOM 1052 O O . ARG A 1 137 ? 8.548 -4.130 16.587 1.00 42.94 137 ARG A O 1
ATOM 1059 N N . ASN A 1 138 ? 10.792 -3.863 16.710 1.00 41.41 138 ASN A N 1
ATOM 1060 C CA . ASN A 1 138 ? 10.880 -2.589 17.428 1.00 41.41 138 ASN A CA 1
ATOM 1061 C C . ASN A 1 138 ? 11.618 -1.451 16.671 1.00 41.41 138 ASN A C 1
ATOM 1063 O O . ASN A 1 138 ? 11.838 -0.399 17.275 1.00 41.41 138 ASN A O 1
ATOM 1067 N N . SER A 1 139 ? 12.033 -1.604 15.402 1.00 48.72 139 SER A N 1
ATOM 1068 C CA . SER A 1 139 ? 12.626 -0.480 14.656 1.00 48.72 139 SER A CA 1
ATOM 1069 C C . SER A 1 139 ? 11.537 0.520 14.268 1.00 48.72 139 SER A C 1
ATOM 1071 O O . SER A 1 139 ? 10.428 0.160 13.870 1.00 48.72 139 SER A O 1
ATOM 1073 N N . ARG A 1 140 ? 11.836 1.809 14.456 1.00 48.38 140 ARG A N 1
ATOM 1074 C CA . ARG A 1 140 ? 10.900 2.912 14.189 1.00 48.38 140 ARG A CA 1
ATOM 1075 C C . ARG A 1 140 ? 10.799 3.272 12.709 1.00 48.38 140 ARG A C 1
ATOM 1077 O O . ARG A 1 140 ? 9.861 3.974 12.353 1.00 48.38 140 ARG A O 1
ATOM 1084 N N . ASP A 1 141 ? 11.703 2.748 11.887 1.00 45.25 141 ASP A N 1
ATOM 1085 C CA . ASP A 1 141 ? 11.824 3.085 10.476 1.00 45.25 141 ASP A CA 1
ATOM 1086 C C . ASP A 1 141 ? 11.532 1.837 9.627 1.00 45.25 141 ASP A C 1
ATOM 1088 O O . ASP A 1 141 ? 12.253 0.840 9.716 1.00 45.25 141 ASP A O 1
ATOM 1092 N N . ILE A 1 142 ? 10.444 1.883 8.846 1.00 50.84 142 ILE A N 1
ATOM 1093 C CA . ILE A 1 142 ? 10.107 0.878 7.813 1.00 50.84 142 ILE A CA 1
ATOM 1094 C C . ILE A 1 142 ? 10.560 1.354 6.420 1.00 50.84 142 ILE A C 1
ATOM 1096 O O . ILE A 1 142 ? 10.651 0.564 5.491 1.00 50.84 142 ILE A O 1
ATOM 1100 N N . VAL A 1 143 ? 10.902 2.636 6.268 1.00 49.78 143 VAL A N 1
ATOM 1101 C CA . VAL A 1 143 ? 11.393 3.206 5.009 1.00 49.78 143 VAL A CA 1
ATOM 1102 C C . VAL A 1 143 ? 12.624 4.062 5.311 1.00 49.78 143 VAL A C 1
ATOM 1104 O O . VAL A 1 143 ? 12.556 4.922 6.195 1.00 49.78 143 VAL A O 1
ATOM 1107 N N . PRO A 1 144 ? 13.758 3.879 4.608 1.00 45.69 144 PRO A N 1
ATOM 1108 C CA . PRO A 1 144 ? 14.894 4.779 4.739 1.00 45.69 144 PRO A CA 1
ATOM 1109 C C . PRO A 1 144 ? 14.454 6.221 4.456 1.00 45.69 144 PRO A C 1
ATOM 1111 O O . PRO A 1 144 ? 13.998 6.538 3.357 1.00 45.69 144 PRO A O 1
ATOM 1114 N N . ARG A 1 145 ? 14.635 7.126 5.429 1.00 45.28 145 ARG A N 1
ATOM 1115 C CA . ARG A 1 145 ? 14.362 8.569 5.252 1.00 45.28 145 ARG A CA 1
ATOM 1116 C C . ARG A 1 145 ? 15.092 9.171 4.046 1.00 45.28 145 ARG A C 1
ATOM 1118 O O . ARG A 1 145 ? 14.628 10.150 3.472 1.00 45.28 145 ARG A O 1
ATOM 1125 N N . SER A 1 146 ? 16.202 8.559 3.635 1.00 38.16 146 SER A N 1
ATOM 1126 C CA . SER A 1 146 ? 17.007 8.949 2.476 1.00 38.16 146 SER A CA 1
ATOM 1127 C C . SER A 1 146 ? 16.294 8.808 1.122 1.00 38.16 146 SER A C 1
ATOM 1129 O O . SER A 1 146 ? 16.750 9.423 0.165 1.00 38.16 146 SER A O 1
ATOM 1131 N N . GLY A 1 147 ? 15.178 8.072 1.030 1.00 39.91 147 GLY A N 1
ATOM 1132 C CA . GLY A 1 147 ? 14.329 8.022 -0.171 1.00 39.91 147 GLY A CA 1
ATOM 1133 C C . GLY A 1 147 ? 13.206 9.069 -0.209 1.00 39.91 147 GLY A C 1
ATOM 1134 O O . GLY A 1 147 ? 12.589 9.255 -1.250 1.00 39.91 147 GLY A O 1
ATOM 1135 N N . MET A 1 148 ? 12.940 9.761 0.907 1.00 46.59 148 MET A N 1
ATOM 1136 C CA . MET A 1 148 ? 11.806 10.694 1.046 1.00 46.59 148 MET A CA 1
ATOM 1137 C C . MET A 1 148 ? 12.193 12.173 0.851 1.00 46.59 148 MET A C 1
ATOM 1139 O O . MET A 1 148 ? 11.320 13.029 0.748 1.00 46.59 148 MET A O 1
ATOM 1143 N N . GLY A 1 149 ? 13.493 12.494 0.791 1.00 37.16 149 GLY A N 1
ATOM 1144 C CA . GLY A 1 149 ? 13.997 13.877 0.769 1.00 37.16 149 GLY A CA 1
ATOM 1145 C C . GLY A 1 149 ? 14.227 14.505 -0.613 1.00 37.16 149 GLY A C 1
ATOM 1146 O O . GLY A 1 149 ? 14.417 15.715 -0.692 1.00 37.16 149 GLY A O 1
ATOM 1147 N N . ALA A 1 150 ? 14.216 13.729 -1.701 1.00 36.78 150 ALA A N 1
ATOM 1148 C CA . ALA A 1 150 ? 14.470 14.240 -3.051 1.00 36.78 150 ALA A CA 1
ATOM 1149 C C . ALA A 1 150 ? 13.503 13.610 -4.064 1.00 36.78 150 ALA A C 1
ATOM 1151 O O . ALA A 1 150 ? 13.755 12.530 -4.585 1.00 36.78 150 ALA A O 1
ATOM 1152 N N . GLY A 1 151 ? 12.390 14.302 -4.330 1.00 51.00 151 GLY A N 1
ATOM 1153 C CA . GLY A 1 151 ? 11.407 13.925 -5.351 1.00 51.00 151 GLY A CA 1
ATOM 1154 C C . GLY A 1 151 ? 10.525 12.742 -4.952 1.00 51.00 151 GLY A C 1
ATOM 1155 O O . GLY A 1 151 ? 10.735 11.630 -5.426 1.00 51.00 151 GLY A O 1
ATOM 1156 N N . TRP A 1 152 ? 9.513 12.987 -4.112 1.00 53.31 152 TRP A N 1
ATOM 1157 C CA . TRP A 1 152 ? 8.428 12.028 -3.880 1.00 53.31 152 TRP A CA 1
ATOM 1158 C C . TRP A 1 152 ? 7.863 11.525 -5.213 1.00 53.31 152 TRP A C 1
ATOM 1160 O O . TRP A 1 152 ? 7.534 12.318 -6.098 1.00 53.31 152 TRP A O 1
ATOM 1170 N N . ARG A 1 153 ? 7.759 10.202 -5.352 1.00 66.25 153 ARG A N 1
ATOM 1171 C CA . ARG A 1 153 ? 7.115 9.539 -6.488 1.00 66.25 153 ARG A CA 1
ATOM 1172 C C . ARG A 1 153 ? 5.883 8.812 -5.980 1.00 66.25 153 ARG A C 1
ATOM 1174 O O . ARG A 1 153 ? 5.922 8.213 -4.910 1.00 66.25 153 ARG A O 1
ATOM 1181 N N . SER A 1 154 ? 4.811 8.796 -6.767 1.00 75.19 154 SER A N 1
ATOM 1182 C CA . SER A 1 154 ? 3.578 8.091 -6.390 1.00 75.19 154 SER A CA 1
ATOM 1183 C C . SER A 1 154 ? 3.730 6.561 -6.380 1.00 75.19 154 SER A C 1
ATOM 1185 O O . SER A 1 154 ? 2.819 5.865 -5.939 1.00 75.19 154 SER A O 1
ATOM 1187 N N . TRP A 1 155 ? 4.874 6.033 -6.843 1.00 79.88 155 TRP A N 1
ATOM 1188 C CA . TRP A 1 155 ? 5.177 4.603 -6.930 1.00 79.88 155 TRP A CA 1
ATOM 1189 C C . TRP A 1 155 ? 6.633 4.315 -6.565 1.00 79.88 155 TRP A C 1
ATOM 1191 O O . TRP A 1 155 ? 7.537 5.061 -6.940 1.00 79.88 155 TRP A O 1
ATOM 1201 N N . SER A 1 156 ? 6.867 3.196 -5.879 1.00 80.62 156 SER A N 1
ATOM 1202 C CA . SER A 1 156 ? 8.199 2.646 -5.600 1.00 80.62 156 SER A CA 1
ATOM 1203 C C . SER A 1 156 ? 8.147 1.118 -5.582 1.00 80.62 156 SER A C 1
ATOM 1205 O O . SER A 1 156 ? 7.137 0.534 -5.190 1.00 80.62 156 SER A O 1
ATOM 1207 N N . LEU A 1 157 ? 9.239 0.469 -5.990 1.00 76.12 157 LEU A N 1
ATOM 1208 C CA . LEU A 1 157 ? 9.470 -0.956 -5.747 1.00 76.12 157 LEU A CA 1
ATOM 1209 C C . LEU A 1 157 ? 10.217 -1.118 -4.423 1.00 76.12 157 LEU A C 1
ATOM 1211 O O . LEU A 1 157 ? 11.132 -0.348 -4.146 1.00 76.12 157 LEU A O 1
ATOM 1215 N N . LEU A 1 158 ? 9.871 -2.129 -3.630 1.00 72.06 158 LEU A N 1
ATOM 1216 C CA . LEU A 1 158 ? 10.541 -2.430 -2.364 1.00 72.06 158 LEU A CA 1
ATOM 1217 C C . LEU A 1 158 ? 11.222 -3.788 -2.478 1.00 72.06 158 LEU A C 1
ATOM 1219 O O . LEU A 1 158 ? 10.553 -4.795 -2.712 1.00 72.06 158 LEU A O 1
ATOM 1223 N N . THR A 1 159 ? 12.544 -3.842 -2.335 1.00 64.25 159 THR A N 1
ATOM 1224 C CA . THR A 1 159 ? 13.218 -5.143 -2.246 1.00 64.25 159 THR A CA 1
ATOM 1225 C C . THR A 1 159 ? 12.869 -5.802 -0.908 1.00 64.25 159 THR A C 1
ATOM 1227 O O . THR A 1 159 ? 12.906 -5.114 0.108 1.00 64.25 159 THR A O 1
ATOM 1230 N N . GLY A 1 160 ? 12.562 -7.105 -0.905 1.00 54.25 160 GLY A N 1
ATOM 1231 C CA . GLY A 1 160 ? 12.315 -7.913 0.301 1.00 54.25 160 GLY A CA 1
ATOM 1232 C C . GLY A 1 160 ? 10.964 -7.717 1.003 1.00 54.25 160 GLY A C 1
ATOM 1233 O O . GLY A 1 160 ? 10.868 -8.049 2.185 1.00 54.25 160 GLY A O 1
ATOM 1234 N N . ALA A 1 161 ? 9.968 -7.186 0.283 1.00 52.94 161 ALA A N 1
ATOM 1235 C CA . ALA A 1 161 ? 8.551 -7.295 0.641 1.00 52.94 161 ALA A CA 1
ATOM 1236 C C . ALA A 1 161 ? 8.030 -8.726 0.424 1.00 52.94 161 ALA A C 1
ATOM 1238 O O . ALA A 1 161 ? 8.466 -9.359 -0.570 1.00 52.94 161 ALA A O 1
#

Foldseek 3Di:
DDDDPPDFDALVNQLVVLVVCVVVQQADFQPKKKWFDDPQWIWIAAPPHGSVPDDSQQIWIGHLVGDIDGDGHGHLCVLVVSVCCVLPVVDGMDITHDRPVLQVCLQVQHKAAQPDPCVVVQVDRIAHRAEADDPDSPDSDPGPVVVSPPDDTNHHRYRPD

Secondary structure (DSSP, 8-state):
-PPPP-PPPPHHHHHHHHHHHHHTTS--TTS-EEEEEETTEEEEPBTT--TTT--GGGPEEE-TTS-EESSSPBPTTHHHHHHHHHH-TT--EEEE---HHHHHHHHTT--EESSSGGGGGGTSSEE-EEPP----TT-S-SS-GGGTSS---S--EETT-

Sequence (161 aa):
MTNPPKEFPSKESVVETCRKMNRLGLNRGSSGNVGVRFGKDFLITPSGIDYDRMEAADIVVMDLDGGYRGRHAPSGEWRMHRDILTTHGEVEAVVHSHSLYCTALAIHGRSIPAIHYLIALAGGNDISCVPYCYVLRNSRDIVPRSGMGAGWRSWSLLTGA

Radius of gyration: 15.92 Å; chains: 1; bounding box: 34×41×41 Å